Protein AF-A0A1X1J4V5-F1 (afdb_monomer)

Secondary structure (DSSP, 8-state):
-EEEESTTTTS-HHHHHHHHHHHHHH-BTTB-EEEE---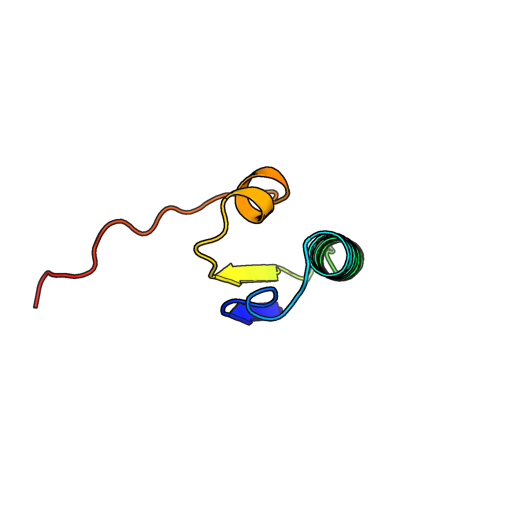HHHHTTSS-----------

Radius of gyration: 12.54 Å; Cα contacts (8 Å, |Δi|>4): 36; chains: 1; bounding box: 31×20×36 Å

Structure (mmCIF, N/CA/C/O backbone):
data_AF-A0A1X1J4V5-F1
#
_entry.id   AF-A0A1X1J4V5-F1
#
loop_
_atom_site.group_PDB
_atom_site.id
_atom_site.type_symbol
_atom_site.label_atom_id
_atom_site.label_alt_id
_atom_site.label_comp_id
_atom_site.label_asym_id
_atom_site.label_entity_id
_atom_site.label_seq_id
_atom_site.pdbx_PDB_ins_code
_atom_site.Cartn_x
_atom_site.Cartn_y
_atom_site.Cartn_z
_atom_site.occupancy
_atom_site.B_iso_or_equiv
_atom_site.auth_seq_id
_atom_site.auth_comp_id
_atom_site.auth_asym_id
_atom_site.auth_atom_id
_atom_site.pdbx_PDB_model_num
ATOM 1 N N . MET A 1 1 ? -14.519 3.478 6.691 1.00 93.06 1 MET A N 1
ATOM 2 C CA . MET A 1 1 ? -14.068 2.808 5.457 1.00 93.06 1 MET A CA 1
ATOM 3 C C . MET A 1 1 ? -13.278 3.810 4.633 1.00 93.06 1 MET A C 1
ATOM 5 O O . MET A 1 1 ? -13.694 4.962 4.594 1.00 93.06 1 MET A O 1
ATOM 9 N N . ILE A 1 2 ? -12.155 3.400 4.047 1.00 96.00 2 ILE A N 1
ATOM 10 C CA . ILE A 1 2 ? -11.354 4.195 3.103 1.00 96.00 2 ILE A CA 1
ATOM 11 C C . ILE A 1 2 ? -11.289 3.405 1.796 1.00 96.00 2 ILE A C 1
ATOM 13 O O . ILE A 1 2 ? -11.029 2.204 1.831 1.00 96.00 2 ILE A O 1
ATOM 17 N N . LEU A 1 3 ? -11.542 4.069 0.672 1.00 96.38 3 LEU A N 1
ATOM 18 C CA . LEU A 1 3 ? -11.395 3.506 -0.667 1.00 96.38 3 LEU A CA 1
ATOM 19 C C . LEU A 1 3 ? -10.314 4.311 -1.385 1.00 96.38 3 LEU A C 1
ATOM 21 O O . LEU A 1 3 ? -10.394 5.539 -1.408 1.00 96.38 3 LEU A O 1
ATOM 25 N N . ALA A 1 4 ? -9.313 3.631 -1.927 1.00 94.06 4 ALA A N 1
ATOM 26 C CA . ALA A 1 4 ? -8.201 4.247 -2.634 1.00 94.06 4 ALA A CA 1
ATOM 27 C C . ALA A 1 4 ? -8.052 3.591 -4.011 1.00 94.06 4 ALA A C 1
ATOM 29 O O . ALA A 1 4 ? -7.816 2.388 -4.097 1.00 94.06 4 ALA A O 1
ATOM 30 N N . ASP A 1 5 ? -8.218 4.379 -5.069 1.00 94.50 5 ASP A N 1
ATOM 31 C CA . ASP A 1 5 ? -8.082 3.931 -6.454 1.00 94.50 5 ASP A CA 1
ATOM 32 C C . ASP A 1 5 ? -6.730 4.390 -7.001 1.00 94.50 5 ASP A C 1
ATOM 34 O O . ASP A 1 5 ? -6.453 5.589 -7.034 1.00 94.50 5 ASP A O 1
ATOM 38 N N . GLU A 1 6 ? -5.867 3.430 -7.326 1.00 94.44 6 GLU 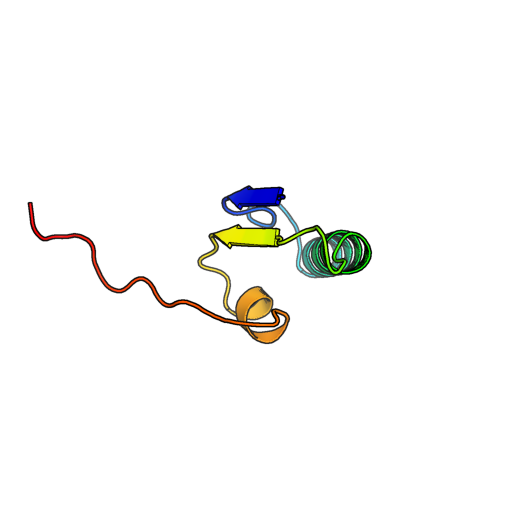A N 1
ATOM 39 C CA . GLU A 1 6 ? -4.493 3.629 -7.797 1.00 94.44 6 GLU A CA 1
ATOM 40 C C . GLU A 1 6 ? -3.685 4.685 -7.004 1.00 94.44 6 GLU A C 1
ATOM 42 O O . GLU A 1 6 ? -3.082 5.592 -7.587 1.00 94.44 6 GLU A O 1
ATOM 47 N N . PRO A 1 7 ? -3.618 4.588 -5.657 1.00 93.25 7 PRO A N 1
ATOM 48 C CA . PRO A 1 7 ? -3.104 5.666 -4.807 1.00 93.25 7 PRO A CA 1
ATOM 49 C C . PRO A 1 7 ? -1.608 5.967 -4.987 1.00 93.25 7 PRO A C 1
ATOM 51 O O . PRO A 1 7 ? -1.143 7.022 -4.562 1.00 93.25 7 PRO A O 1
ATOM 54 N N . THR A 1 8 ? -0.847 5.065 -5.613 1.00 93.38 8 THR A N 1
ATOM 55 C CA . THR A 1 8 ? 0.600 5.211 -5.831 1.00 93.38 8 THR A CA 1
ATOM 56 C C . THR A 1 8 ? 0.975 5.492 -7.287 1.00 93.38 8 THR A C 1
ATOM 58 O O . THR A 1 8 ? 2.161 5.526 -7.595 1.00 93.38 8 THR A O 1
ATOM 61 N N . ALA A 1 9 ? 0.020 5.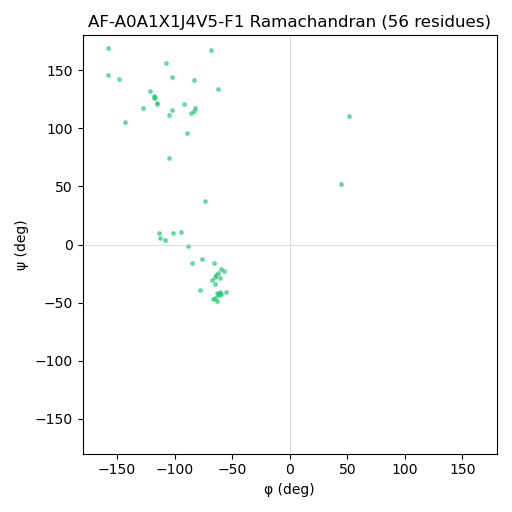666 -8.211 1.00 90.88 9 ALA A N 1
ATOM 62 C CA . ALA A 1 9 ? 0.310 5.698 -9.654 1.00 90.88 9 ALA A CA 1
ATOM 63 C C . ALA A 1 9 ? 1.288 6.807 -10.096 1.00 90.88 9 ALA A C 1
ATOM 65 O O . ALA A 1 9 ? 1.891 6.711 -11.161 1.00 90.88 9 ALA A O 1
ATOM 66 N N . SER A 1 10 ? 1.443 7.868 -9.300 1.00 91.75 10 SER A N 1
ATOM 67 C CA . SER A 1 10 ? 2.362 8.987 -9.569 1.00 91.75 10 SER A CA 1
ATOM 68 C C . SER A 1 10 ? 3.521 9.086 -8.573 1.00 91.75 10 SER A C 1
ATOM 70 O O . SER A 1 10 ? 4.227 10.093 -8.563 1.00 91.75 10 SER A O 1
ATOM 72 N N . LEU A 1 11 ? 3.703 8.080 -7.716 1.00 92.12 11 LEU A N 1
ATOM 73 C CA . LEU A 1 11 ? 4.738 8.071 -6.687 1.00 92.12 11 LEU A CA 1
ATOM 74 C C . LEU A 1 11 ? 5.913 7.189 -7.109 1.00 92.12 11 LEU A C 1
ATOM 76 O O . LEU A 1 11 ? 5.740 6.141 -7.728 1.00 92.12 11 LEU A O 1
ATOM 80 N N . ASP A 1 12 ? 7.124 7.605 -6.741 1.00 91.62 12 ASP A N 1
ATOM 81 C CA . ASP A 1 12 ? 8.287 6.720 -6.790 1.00 91.62 12 ASP A CA 1
ATOM 82 C C . ASP A 1 12 ? 8.170 5.599 -5.729 1.00 91.62 12 ASP A C 1
ATOM 84 O O . ASP A 1 12 ? 7.301 5.665 -4.848 1.00 91.62 12 ASP A O 1
ATOM 88 N N . PRO A 1 13 ? 9.015 4.549 -5.787 1.00 88.56 13 PRO A N 1
ATOM 89 C CA . PRO A 1 13 ? 8.918 3.420 -4.863 1.00 88.56 13 PRO A CA 1
ATOM 90 C C . PRO A 1 13 ? 8.977 3.816 -3.382 1.00 88.56 13 PRO A C 1
ATOM 92 O O . PRO A 1 13 ? 8.182 3.318 -2.590 1.00 88.56 13 PRO A O 1
ATOM 95 N N . LYS A 1 14 ? 9.844 4.768 -3.011 1.00 92.31 14 LYS A N 1
ATOM 96 C CA . LYS A 1 14 ? 9.999 5.210 -1.618 1.00 92.31 14 LYS A CA 1
ATOM 97 C C . LYS A 1 14 ? 8.738 5.920 -1.125 1.00 92.31 14 LYS A C 1
ATOM 99 O O . LYS A 1 14 ? 8.246 5.635 -0.037 1.00 92.31 14 LYS A O 1
ATOM 104 N N . ASN A 1 15 ? 8.209 6.833 -1.932 1.00 93.31 15 ASN A N 1
ATOM 105 C CA . ASN A 1 15 ? 6.985 7.558 -1.600 1.00 93.31 15 ASN A CA 1
ATOM 106 C C . ASN A 1 15 ? 5.756 6.630 -1.585 1.00 93.31 15 ASN A C 1
ATOM 108 O O . ASN A 1 15 ? 4.824 6.846 -0.811 1.00 93.31 15 ASN A O 1
ATOM 112 N N . SER A 1 16 ? 5.760 5.575 -2.405 1.00 92.19 16 SER A N 1
ATOM 113 C CA . SER A 1 16 ? 4.720 4.540 -2.392 1.00 92.19 16 SER A CA 1
ATOM 114 C C . SER A 1 16 ? 4.720 3.755 -1.079 1.00 92.19 16 SER A C 1
ATOM 116 O O . SER A 1 16 ? 3.662 3.573 -0.484 1.00 92.19 16 SER A O 1
ATOM 118 N N . GLU A 1 17 ? 5.894 3.338 -0.598 1.00 91.69 17 GLU A N 1
ATOM 119 C CA . GLU A 1 17 ? 6.048 2.666 0.702 1.00 91.69 17 GLU A CA 1
ATOM 120 C C . GLU A 1 17 ? 5.599 3.560 1.867 1.00 91.69 17 GLU A C 1
ATOM 122 O O . GLU A 1 17 ? 4.882 3.110 2.762 1.00 91.69 17 GLU A O 1
ATOM 127 N N . GLU A 1 18 ? 5.961 4.845 1.840 1.00 94.50 18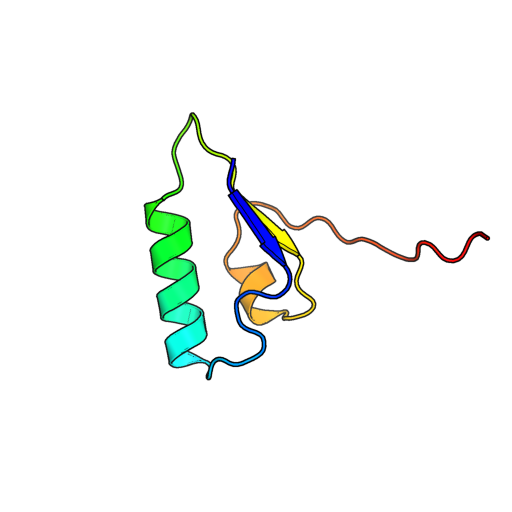 GLU A N 1
ATOM 128 C CA . GLU A 1 18 ? 5.531 5.803 2.862 1.00 94.50 18 GLU A CA 1
ATOM 129 C C . GLU A 1 18 ? 4.003 5.958 2.884 1.00 94.50 18 GLU A C 1
ATOM 131 O O . GLU A 1 18 ? 3.389 5.917 3.954 1.00 94.50 18 GLU A O 1
ATOM 136 N N . LEU A 1 19 ? 3.364 6.050 1.713 1.00 93.50 19 LEU A N 1
ATOM 137 C CA . LEU A 1 19 ? 1.906 6.096 1.622 1.00 93.50 19 LEU A CA 1
ATOM 138 C C . LEU A 1 19 ? 1.250 4.828 2.186 1.00 93.50 19 LEU A C 1
ATOM 140 O O . LEU A 1 19 ? 0.257 4.929 2.909 1.00 93.50 19 LEU A O 1
ATOM 144 N N . LEU A 1 20 ? 1.790 3.645 1.883 1.00 92.25 20 LEU A N 1
ATOM 145 C CA . LEU A 1 20 ? 1.271 2.383 2.417 1.00 92.25 20 LEU A CA 1
ATOM 146 C C . LEU A 1 20 ? 1.396 2.320 3.941 1.00 92.25 20 LEU A C 1
ATOM 148 O O . LEU A 1 20 ? 0.429 1.949 4.603 1.00 92.25 20 LEU A O 1
ATOM 152 N N . SER A 1 21 ? 2.519 2.772 4.500 1.00 93.50 21 SER A N 1
ATOM 153 C CA . SER A 1 21 ? 2.720 2.876 5.952 1.00 93.50 21 SER A CA 1
ATOM 154 C C . SER A 1 21 ? 1.696 3.812 6.609 1.00 93.50 21 SER A C 1
ATOM 156 O O . SER A 1 21 ? 1.105 3.493 7.645 1.00 93.50 21 SER A O 1
ATOM 158 N N . ILE A 1 22 ? 1.390 4.944 5.965 1.00 94.25 22 ILE A N 1
ATOM 159 C CA . ILE A 1 22 ? 0.332 5.852 6.427 1.00 94.25 22 ILE A CA 1
ATOM 160 C C . ILE A 1 22 ? -1.029 5.151 6.392 1.00 94.25 22 ILE A C 1
ATOM 162 O O . ILE A 1 22 ? -1.759 5.197 7.384 1.00 94.25 22 ILE A O 1
ATOM 166 N N . LEU A 1 23 ? -1.385 4.489 5.288 1.00 93.50 23 LEU A N 1
ATOM 167 C CA . LEU A 1 23 ? -2.653 3.761 5.180 1.00 93.50 23 LEU A CA 1
ATOM 168 C C . LEU A 1 23 ? -2.755 2.660 6.241 1.00 93.50 23 LEU A C 1
ATOM 170 O O . LEU A 1 23 ? -3.785 2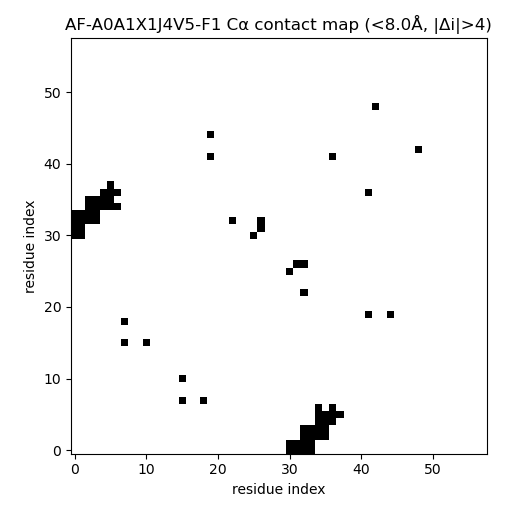.547 6.907 1.00 93.50 23 LEU A O 1
ATOM 174 N N . GLU A 1 24 ? -1.681 1.911 6.469 1.00 92.31 24 GLU A N 1
ATOM 175 C CA . GLU A 1 24 ? -1.614 0.890 7.508 1.00 92.31 24 GLU A CA 1
ATOM 176 C C . GLU A 1 24 ? -1.821 1.484 8.907 1.00 92.31 24 GLU A C 1
ATOM 178 O O . GLU A 1 24 ? -2.615 0.952 9.682 1.00 92.31 24 GLU A O 1
ATOM 183 N N . SER A 1 25 ? -1.219 2.638 9.211 1.00 94.56 25 SER A N 1
ATOM 184 C CA . SER A 1 25 ? -1.405 3.323 10.501 1.00 94.56 25 SER A CA 1
ATOM 185 C C . SER A 1 25 ? -2.856 3.761 10.762 1.00 94.56 25 SER A C 1
ATOM 187 O O . SER A 1 25 ? -3.278 3.915 11.910 1.00 94.56 25 SER A O 1
ATOM 189 N N . LEU A 1 26 ? -3.648 3.953 9.702 1.00 94.00 26 LEU A N 1
ATOM 190 C CA . LEU A 1 26 ? -5.060 4.323 9.797 1.00 94.00 26 LEU A CA 1
ATOM 191 C C . LEU A 1 26 ? -5.979 3.105 9.982 1.00 94.00 26 LEU A C 1
ATOM 193 O O . LEU A 1 26 ? -7.145 3.289 10.367 1.00 94.00 26 LEU A O 1
ATOM 197 N N . LYS A 1 27 ? -5.488 1.888 9.715 1.00 92.44 27 LYS A N 1
ATOM 198 C CA . LYS A 1 27 ? -6.213 0.623 9.901 1.00 92.44 27 LYS A CA 1
ATOM 199 C C . LYS A 1 27 ? -6.554 0.429 11.378 1.00 92.44 27 LYS A C 1
ATOM 201 O O . LYS A 1 27 ? -5.727 0.614 12.262 1.00 92.44 27 LYS A O 1
ATOM 206 N N . ASN A 1 28 ? -7.797 0.055 11.665 1.00 94.06 28 ASN A N 1
ATOM 207 C CA . ASN A 1 28 ? -8.246 -0.311 13.012 1.00 94.06 28 ASN A CA 1
ATOM 208 C C . ASN A 1 28 ? -9.508 -1.191 12.921 1.00 94.06 28 ASN A C 1
ATOM 210 O O . ASN A 1 28 ? -10.103 -1.266 11.844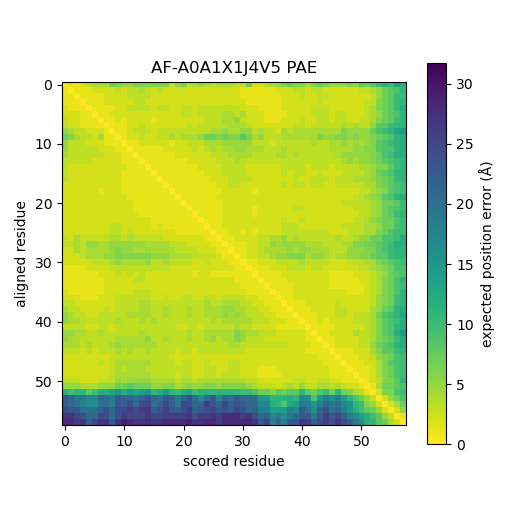 1.00 94.06 28 ASN A O 1
ATOM 214 N N . PRO A 1 29 ? -9.969 -1.821 14.021 1.00 94.19 29 PRO A N 1
ATOM 215 C CA . PRO A 1 29 ? -11.112 -2.741 13.984 1.00 94.19 29 PRO A CA 1
ATOM 216 C C . PRO A 1 29 ? -12.416 -2.147 13.428 1.00 94.19 29 PRO A C 1
ATOM 218 O O . PRO A 1 29 ? -13.258 -2.884 12.930 1.00 94.19 29 PRO A O 1
ATOM 221 N N . ASN A 1 30 ? -12.579 -0.820 13.465 1.00 95.88 30 ASN A N 1
ATOM 222 C CA . ASN A 1 30 ? -13.761 -0.119 12.955 1.00 95.88 30 ASN A CA 1
ATOM 223 C C . ASN A 1 30 ? -13.524 0.526 11.575 1.00 95.88 30 ASN A C 1
ATOM 225 O O . ASN A 1 30 ? -14.333 1.336 11.110 1.00 95.88 30 ASN A O 1
ATOM 229 N N . ARG A 1 31 ? -12.396 0.228 10.915 1.00 94.12 31 ARG A N 1
ATOM 230 C CA . ARG A 1 31 ? -12.014 0.847 9.644 1.00 94.12 31 ARG A CA 1
ATOM 231 C C . ARG A 1 31 ? -11.324 -0.135 8.706 1.00 94.12 31 ARG A C 1
ATOM 233 O O . ARG A 1 31 ? -10.134 -0.398 8.823 1.00 94.12 31 ARG A O 1
ATOM 240 N N . THR A 1 32 ? -12.068 -0.551 7.690 1.00 95.19 32 THR A N 1
ATOM 241 C CA . THR A 1 32 ? -11.531 -1.242 6.513 1.00 95.19 32 THR A CA 1
ATOM 242 C C . THR A 1 32 ? -10.987 -0.241 5.497 1.00 95.19 32 THR A C 1
ATOM 244 O O . THR A 1 32 ? -11.592 0.819 5.278 1.00 95.19 32 THR A O 1
ATOM 247 N N . ILE A 1 33 ? -9.870 -0.600 4.872 1.00 96.25 33 ILE A N 1
ATOM 248 C CA . ILE A 1 33 ? -9.238 0.120 3.767 1.00 96.25 33 ILE A CA 1
ATOM 249 C C . ILE A 1 33 ? -9.235 -0.824 2.568 1.00 96.25 33 ILE A C 1
ATOM 251 O O . ILE A 1 33 ? -8.813 -1.969 2.698 1.00 96.25 33 ILE A O 1
ATOM 255 N N . ILE A 1 34 ? -9.743 -0.363 1.429 1.00 96.19 34 ILE A N 1
ATOM 256 C CA . ILE A 1 34 ? -9.748 -1.117 0.174 1.00 96.19 34 ILE A CA 1
ATOM 257 C C . ILE A 1 34 ? -8.926 -0.327 -0.834 1.00 96.19 34 ILE A C 1
ATOM 259 O O . ILE A 1 34 ? -9.189 0.858 -1.052 1.00 96.19 34 ILE A O 1
ATOM 263 N N . ILE A 1 35 ? -7.941 -0.991 -1.430 1.00 95.62 35 ILE A N 1
ATOM 264 C CA . ILE A 1 35 ? -7.050 -0.415 -2.432 1.00 95.62 35 ILE A CA 1
ATOM 265 C C . ILE A 1 35 ? -7.298 -1.142 -3.752 1.00 95.62 35 ILE A C 1
ATOM 267 O O . ILE A 1 35 ? -7.148 -2.363 -3.818 1.00 95.62 35 ILE A O 1
ATOM 271 N N . ALA A 1 36 ? -7.676 -0.401 -4.790 1.00 95.44 36 ALA A N 1
ATOM 272 C CA . ALA A 1 36 ? -7.657 -0.889 -6.162 1.00 95.44 36 ALA A CA 1
ATOM 273 C C . ALA A 1 36 ? -6.300 -0.529 -6.769 1.00 95.44 36 ALA A C 1
ATOM 275 O O . ALA A 1 36 ? -5.910 0.637 -6.770 1.00 95.44 36 ALA A O 1
ATOM 276 N N . THR A 1 37 ? -5.547 -1.534 -7.216 1.00 93.44 37 THR A N 1
ATOM 277 C CA . THR A 1 37 ? -4.261 -1.293 -7.869 1.00 93.44 37 THR A CA 1
ATOM 278 C C . THR A 1 37 ? -3.810 -2.447 -8.752 1.00 93.44 37 THR A C 1
ATOM 280 O O . THR A 1 37 ? -4.017 -3.619 -8.417 1.00 93.44 37 THR A O 1
ATOM 283 N N . HIS A 1 38 ? -3.126 -2.112 -9.844 1.00 91.56 38 HIS A N 1
ATOM 284 C CA . HIS A 1 38 ? -2.375 -3.057 -10.671 1.00 91.56 38 HIS A CA 1
ATOM 285 C C . HIS A 1 38 ? -0.917 -3.274 -10.209 1.00 91.56 38 HIS A C 1
ATOM 287 O O . HIS A 1 38 ? -0.203 -4.061 -10.832 1.00 91.56 38 HIS A O 1
ATOM 293 N N . ASN A 1 39 ? -0.451 -2.599 -9.149 1.00 90.06 39 ASN A N 1
ATOM 294 C CA . ASN A 1 39 ? 0.940 -2.673 -8.697 1.00 90.06 39 ASN A CA 1
ATOM 295 C C . ASN A 1 39 ? 1.202 -3.906 -7.797 1.00 90.06 39 ASN A C 1
ATOM 297 O O . ASN A 1 39 ? 0.704 -3.947 -6.666 1.00 90.06 39 ASN A O 1
ATOM 301 N N . PRO A 1 40 ? 2.037 -4.877 -8.224 1.00 87.81 40 PRO A N 1
ATOM 302 C CA . PRO A 1 40 ? 2.312 -6.085 -7.448 1.00 87.81 40 PRO A CA 1
ATOM 303 C C . PRO A 1 40 ? 3.032 -5.824 -6.124 1.00 87.81 40 PRO A C 1
ATOM 305 O O . PRO A 1 40 ? 2.806 -6.562 -5.168 1.00 87.81 40 PRO A O 1
ATOM 308 N N . LEU A 1 41 ? 3.827 -4.752 -6.028 1.00 86.00 41 LEU A N 1
ATOM 309 C CA . LEU A 1 41 ? 4.529 -4.391 -4.790 1.00 86.00 41 LEU A CA 1
ATOM 310 C C . LEU A 1 41 ? 3.558 -4.037 -3.658 1.00 86.00 41 LEU A C 1
ATOM 312 O O . LEU A 1 41 ? 3.890 -4.202 -2.487 1.00 86.00 41 LEU A O 1
ATOM 316 N N . ILE A 1 42 ? 2.355 -3.567 -4.001 1.00 89.31 42 ILE A N 1
ATOM 317 C CA . ILE A 1 42 ? 1.302 -3.280 -3.023 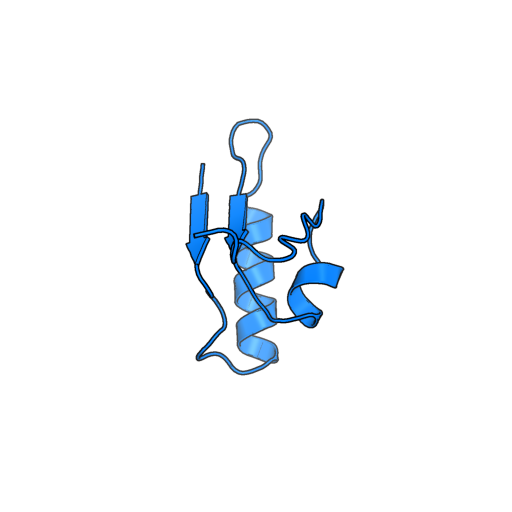1.00 89.31 42 ILE A CA 1
ATOM 318 C C . ILE A 1 42 ? 0.632 -4.575 -2.568 1.00 89.31 42 ILE A C 1
ATOM 320 O O . ILE A 1 42 ? 0.330 -4.727 -1.388 1.00 89.31 42 ILE A O 1
ATOM 324 N N . TRP A 1 43 ? 0.407 -5.527 -3.480 1.00 89.69 43 TRP A N 1
ATOM 325 C CA . TRP A 1 43 ? -0.273 -6.788 -3.162 1.00 89.69 43 TRP A CA 1
ATOM 326 C C . TRP A 1 43 ? 0.470 -7.613 -2.106 1.00 89.69 43 TRP A C 1
ATOM 328 O O . TRP A 1 43 ? -0.158 -8.358 -1.361 1.00 89.69 43 TRP A O 1
ATOM 338 N N . GLU A 1 44 ? 1.792 -7.474 -2.035 1.00 88.50 44 GLU A N 1
ATOM 339 C CA . GLU A 1 44 ? 2.635 -8.156 -1.048 1.00 88.50 44 GLU A CA 1
ATOM 340 C C . GLU A 1 44 ? 2.553 -7.538 0.360 1.00 88.50 44 GLU A C 1
ATOM 342 O O . GLU A 1 44 ? 2.993 -8.161 1.323 1.00 88.50 44 GLU A O 1
ATOM 347 N N . GLN A 1 45 ? 1.972 -6.340 0.497 1.00 87.75 45 GLN A N 1
ATOM 348 C CA . GLN A 1 45 ? 1.953 -5.548 1.737 1.00 87.75 45 GLN A CA 1
ATOM 349 C C . GLN A 1 45 ? 0.555 -5.411 2.363 1.00 87.75 45 GLN A C 1
ATOM 351 O O . GLN A 1 45 ? 0.374 -4.674 3.329 1.00 87.75 45 GLN A O 1
ATOM 356 N N . VAL A 1 46 ? -0.457 -6.089 1.817 1.00 92.00 46 VAL A N 1
ATOM 357 C CA . VAL A 1 46 ? -1.849 -5.994 2.286 1.00 92.00 46 VAL A CA 1
ATOM 358 C C . VAL A 1 46 ? -2.295 -7.251 3.025 1.00 92.00 46 VAL A C 1
ATOM 360 O O . VAL A 1 46 ? -1.800 -8.348 2.785 1.00 92.00 46 VAL A O 1
ATOM 363 N N . ASP A 1 47 ? -3.298 -7.101 3.893 1.00 93.69 47 ASP A N 1
ATOM 364 C CA . ASP A 1 47 ? -3.837 -8.218 4.678 1.00 93.69 47 ASP A CA 1
ATOM 365 C C . ASP A 1 47 ? -4.512 -9.287 3.792 1.00 93.69 47 ASP A C 1
ATOM 367 O O . ASP A 1 47 ? -4.488 -10.477 4.109 1.00 93.69 47 ASP A O 1
ATOM 371 N N . GLN A 1 48 ? -5.153 -8.869 2.692 1.00 94.38 48 GLN A N 1
ATOM 372 C CA . GLN A 1 48 ? -5.863 -9.743 1.755 1.00 94.38 48 GLN A CA 1
ATOM 373 C C . GLN A 1 48 ? -5.797 -9.198 0.325 1.00 94.38 48 GLN A C 1
ATOM 375 O O . GLN A 1 48 ? -5.935 -7.997 0.102 1.00 94.38 48 GLN A O 1
ATOM 380 N N . VAL A 1 49 ? -5.663 -10.102 -0.651 1.00 94.75 49 VAL A N 1
ATOM 381 C CA . VAL A 1 49 ? -5.658 -9.774 -2.084 1.00 94.75 49 VAL A CA 1
ATOM 382 C C . VAL A 1 49 ? -6.870 -10.406 -2.758 1.00 94.75 49 VAL A C 1
ATOM 384 O O . VAL A 1 49 ? -7.020 -11.629 -2.769 1.00 94.75 49 VAL A O 1
ATOM 387 N N . ILE A 1 50 ? -7.715 -9.573 -3.366 1.00 94.31 50 ILE A N 1
ATOM 388 C CA . ILE A 1 50 ? -8.832 -10.016 -4.206 1.00 94.31 50 ILE A CA 1
ATOM 389 C C . ILE A 1 50 ? -8.441 -9.773 -5.661 1.00 94.31 50 ILE A C 1
ATOM 391 O O . ILE A 1 50 ? -8.328 -8.631 -6.101 1.00 94.31 50 ILE A O 1
ATOM 395 N N . ARG A 1 51 ? -8.230 -10.852 -6.420 1.00 92.06 51 ARG A N 1
ATOM 396 C CA . ARG A 1 51 ? -7.965 -10.759 -7.860 1.00 92.06 51 ARG A CA 1
ATOM 397 C C . ARG A 1 51 ? -9.279 -10.630 -8.612 1.00 92.06 51 ARG A C 1
ATOM 399 O O . ARG A 1 51 ? -10.094 -11.548 -8.602 1.00 92.06 51 ARG A O 1
ATOM 406 N N . VAL A 1 52 ? -9.449 -9.507 -9.294 1.00 88.31 52 VAL A N 1
ATOM 407 C CA . VAL A 1 52 ? -10.545 -9.311 -10.240 1.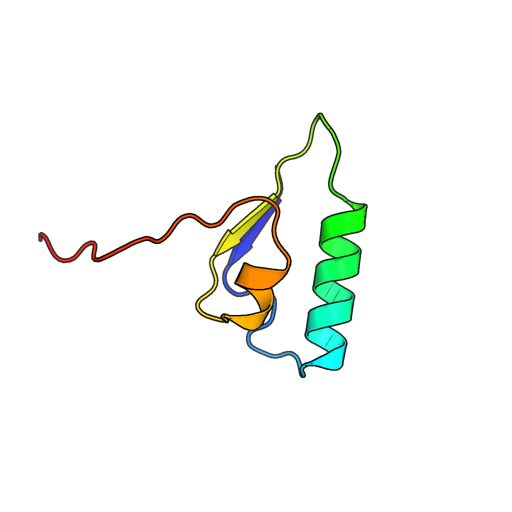00 88.31 52 VAL A CA 1
ATOM 408 C C . VAL A 1 52 ? -10.060 -9.786 -11.607 1.00 88.31 52 VAL A C 1
ATOM 410 O O . VAL A 1 52 ? -9.359 -9.070 -12.314 1.00 88.31 52 VAL A O 1
ATOM 413 N N . THR A 1 53 ? -10.380 -11.026 -11.963 1.00 81.31 53 THR A N 1
ATOM 414 C CA . THR A 1 53 ? -10.220 -11.523 -13.333 1.00 81.31 53 THR A CA 1
ATOM 415 C C . THR A 1 53 ? -11.459 -11.164 -14.134 1.00 81.31 53 THR A C 1
ATOM 417 O O . THR A 1 53 ? -12.526 -11.688 -13.847 1.00 81.31 53 THR A O 1
ATOM 420 N N . ASP A 1 54 ? -11.267 -10.283 -15.113 1.00 68.00 54 ASP A N 1
ATOM 421 C CA . ASP A 1 54 ? -12.120 -10.037 -16.275 1.00 68.00 54 ASP A CA 1
ATOM 422 C C . ASP A 1 54 ? -13.628 -9.777 -16.029 1.00 68.00 54 ASP A C 1
ATOM 424 O O . ASP A 1 54 ? -14.404 -10.669 -15.701 1.00 68.00 54 ASP A O 1
ATOM 428 N N . LEU A 1 55 ? -14.073 -8.536 -16.267 1.00 63.59 55 LEU A N 1
ATOM 429 C CA . LEU A 1 55 ? -15.498 -8.166 -16.330 1.00 63.59 55 LEU A CA 1
ATOM 430 C C . LEU A 1 55 ? -16.050 -8.181 -17.777 1.00 63.59 55 LEU A C 1
ATOM 432 O O . LEU A 1 55 ? -17.170 -7.715 -17.997 1.00 63.59 55 LEU A O 1
ATOM 436 N N . SER A 1 56 ? -15.307 -8.709 -18.762 1.00 58.44 56 SER A N 1
ATOM 437 C CA . SER A 1 56 ? -15.633 -8.683 -20.208 1.00 58.44 56 SER A CA 1
ATOM 438 C C . SER A 1 56 ? -16.753 -9.636 -20.644 1.00 58.44 56 SER A C 1
ATOM 440 O O . SER A 1 56 ? -16.732 -10.189 -21.744 1.00 58.44 56 SER A O 1
ATOM 442 N N . HIS A 1 57 ? -17.783 -9.802 -19.821 1.00 51.22 57 HIS A N 1
ATOM 443 C CA . HIS A 1 57 ? -19.073 -10.308 -20.277 1.00 51.22 57 HIS A CA 1
ATOM 444 C C . HIS A 1 57 ? -20.070 -9.152 -20.357 1.00 51.22 57 HIS A C 1
ATOM 446 O O . HIS A 1 57 ? -20.958 -9.006 -19.514 1.00 51.22 57 HIS A O 1
ATOM 452 N N . ARG A 1 58 ? -19.902 -8.318 -21.386 1.00 45.72 58 ARG A N 1
ATOM 453 C CA . ARG A 1 58 ? -20.964 -7.497 -21.972 1.00 45.72 58 ARG A CA 1
ATOM 454 C C . ARG A 1 58 ? -20.851 -7.522 -23.485 1.00 45.72 58 ARG A C 1
ATOM 456 O O . ARG A 1 58 ? -19.715 -7.360 -23.975 1.00 45.72 58 ARG A O 1
#

Organism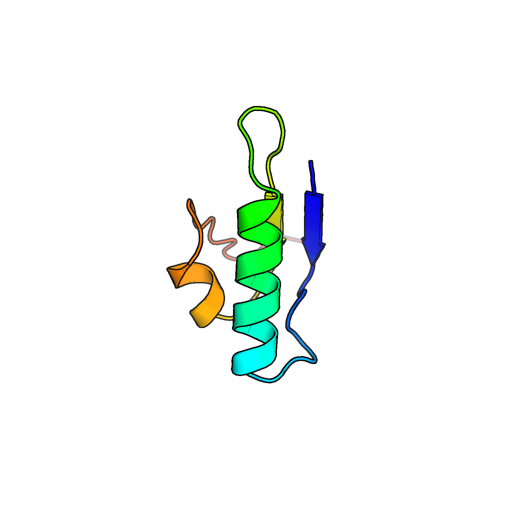: NCBI:txid1458253

Nearest PDB structures (foldseek):
  1f2u-assembly1_D  TM=7.704E-01  e=4.737E-02  Pyrococcus furiosus
  1f2t-assembly1_B  TM=7.144E-01  e=5.837E-02  Pyrococcus furiosus
  6qpw-assembly1_E  TM=8.812E-01  e=8.214E-01  Saccharomyces cerevisiae S288C
  1xew-assembly1_Y  TM=8.264E-01  e=1.537E+00  Pyrococcus furiosus
  4kys-assembly2_B  TM=4.124E-01  e=4.070E+00  Clostridium botulinum A str. ATCC 19397

pLDDT: mean 89.54, std 10.52, range [45.72, 96.38]

InterPro domains:
  IPR003959 ATPase, AAA-type, core [PF13304] (5-42)
  IPR027417 P-loop containing nucleoside triphosphate hydrolase [G3DSA:3.40.50.300] (1-57)
  IPR027417 P-loop containing nucleoside triphosphate hydrolase [SSF52540] (2-52)

Mean predicted aligned error: 4.57 Å

Solvent-accessible surface area (backbone atoms only — not comparable to full-atom values): 3919 Å² total; per-residue (Å²): 107,47,81,38,75,49,83,45,80,90,47,56,74,68,57,33,53,52,51,49,54,52,55,56,72,67,53,48,101,88,29,58,73,49,75,48,71,91,54,66,79,55,60,77,75,49,98,74,80,82,83,83,78,78,81,84,85,123

Foldseek 3Di:
DAEEEAPCVPPDPVVVVVVLVVVVVVDDPVDDYHYHDPDVVVVVSDPDDDDDDDPPPD

Sequence (58 aa):
MILADEPTASLDPKNSEELLSILESLKNPNRTIIIATHNPLIWEQVDQVIRVTDLSHR